Protein AF-A0AAW8KWR7-F1 (afdb_monomer)

Nearest PDB structures (foldseek):
  3rss-assembly1_A  TM=8.016E-01  e=5.805E-10  Thermotoga maritima MSB8
  3k5w-assembly1_A  TM=8.252E-01  e=1.327E-06  Helicobacter pylori
  2r3b-assembly1_B  TM=9.319E-01  e=5.121E-03  Enterococcus faecalis V583
  2dg2-assembly1_A  TM=8.255E-01  e=5.301E-04  Mus musculus
  1jzt-assembly1_A  TM=7.028E-01  e=1.091E-02  Saccharomyces cerevisiae

Solvent-accessible surface area (backbone atoms only — not comparable to full-atom values): 10086 Å² total; per-residue (Å²): 133,89,85,82,58,68,64,48,80,42,75,85,34,37,77,81,55,84,67,71,56,52,72,70,57,47,52,52,36,50,56,56,57,70,54,70,60,50,31,34,16,40,49,33,33,34,35,39,28,41,73,56,5,48,61,30,79,52,49,33,57,27,57,29,21,44,16,58,74,52,90,50,54,6,50,74,30,78,53,13,60,80,23,25,46,52,75,42,82,43,78,83,64,82,84,64,84,85,65,78,75,94,74,78,80,80,72,89,76,80,84,76,84,86,80,59,97,86,59,53,47,79,74,41,44,73,46,77,44,78,42,22,54,80,91,48,39,63,65,40,44,53,52,43,52,48,41,48,74,77,52,39,36,38,75,47,78,48,56,38,75,80,37,52,64,63,41,44,75,74,62,114

Structure (mmCIF, N/CA/C/O backbone):
data_AF-A0AAW8KWR7-F1
#
_entry.id   AF-A0AAW8KWR7-F1
#
loop_
_atom_site.group_PDB
_atom_site.id
_atom_site.type_symbol
_atom_site.l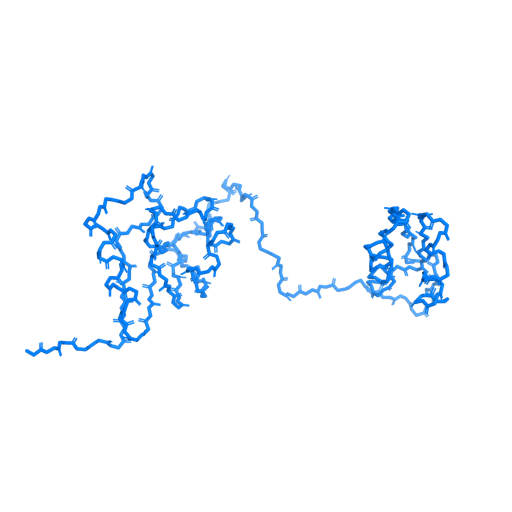abel_atom_id
_atom_site.label_alt_id
_atom_site.label_comp_id
_atom_site.label_asym_id
_atom_site.label_entity_id
_atom_site.label_seq_id
_atom_site.pdbx_PDB_ins_code
_atom_site.Cartn_x
_atom_site.Cartn_y
_atom_site.Cartn_z
_atom_site.occupancy
_atom_site.B_iso_or_equiv
_atom_site.auth_seq_id
_atom_site.auth_comp_id
_atom_site.auth_asym_id
_atom_site.auth_atom_id
_atom_site.pdbx_PDB_model_num
ATOM 1 N N . ILE A 1 1 ? -8.352 3.051 42.789 1.00 49.56 1 ILE A N 1
ATOM 2 C CA . ILE A 1 1 ? -7.315 2.152 42.224 1.00 49.56 1 ILE A CA 1
ATOM 3 C C . ILE A 1 1 ? -7.255 2.416 40.726 1.00 49.56 1 ILE A C 1
ATOM 5 O O . ILE A 1 1 ? -8.261 2.209 40.055 1.00 49.56 1 ILE A O 1
ATOM 9 N N . LYS A 1 2 ? -6.144 2.958 40.213 1.00 68.25 2 LYS A N 1
ATOM 10 C CA . LYS A 1 2 ? -5.955 3.154 38.768 1.00 68.25 2 LYS A CA 1
ATOM 11 C C . LYS A 1 2 ? -5.719 1.762 38.175 1.00 68.25 2 LYS A C 1
ATOM 13 O O . LYS A 1 2 ? -4.739 1.122 38.538 1.00 68.25 2 LYS A O 1
ATOM 18 N N . ARG A 1 3 ? -6.665 1.246 37.388 1.00 77.75 3 ARG A N 1
ATOM 19 C CA . ARG A 1 3 ? -6.506 -0.059 36.732 1.00 77.75 3 ARG A CA 1
ATOM 20 C C . ARG A 1 3 ? -5.526 0.111 35.575 1.00 77.75 3 ARG A C 1
ATOM 22 O O . ARG A 1 3 ? -5.722 0.993 34.745 1.00 77.75 3 ARG A O 1
ATOM 29 N N . THR A 1 4 ? -4.478 -0.697 35.564 1.00 85.94 4 THR A N 1
ATOM 30 C CA . THR A 1 4 ? -3.518 -0.809 34.465 1.00 85.94 4 THR A CA 1
ATOM 31 C C . THR A 1 4 ? -3.827 -2.089 33.701 1.00 85.94 4 THR A C 1
ATOM 33 O O . THR A 1 4 ? -4.113 -3.112 34.322 1.00 85.94 4 THR A O 1
ATOM 36 N N . PHE A 1 5 ? -3.803 -2.020 32.374 1.00 94.31 5 PHE A N 1
ATOM 37 C CA . PHE A 1 5 ? -4.028 -3.164 31.494 1.00 94.31 5 PHE A CA 1
ATOM 38 C C . PHE A 1 5 ? -2.859 -3.268 30.522 1.00 94.31 5 PHE A C 1
ATOM 40 O O . PHE A 1 5 ? -2.441 -2.254 29.965 1.00 94.31 5 PHE A O 1
ATOM 47 N N . ASP A 1 6 ? -2.368 -4.485 30.308 1.00 96.38 6 ASP A N 1
ATOM 48 C CA . ASP A 1 6 ? -1.252 -4.746 29.392 1.00 96.38 6 ASP A CA 1
ATOM 49 C C . ASP A 1 6 ? -1.700 -4.793 27.923 1.00 96.38 6 ASP A C 1
ATOM 51 O O . ASP A 1 6 ? -0.890 -4.596 27.018 1.00 96.38 6 ASP A O 1
ATOM 55 N N . CYS A 1 7 ? -2.991 -5.047 27.683 1.00 97.44 7 CYS A N 1
ATOM 56 C CA . CYS A 1 7 ? -3.590 -5.171 26.359 1.00 97.44 7 CYS A CA 1
ATOM 57 C C . CYS A 1 7 ? -4.959 -4.479 26.300 1.00 97.44 7 CYS A C 1
ATOM 59 O O . CYS A 1 7 ? -5.770 -4.601 27.223 1.00 97.44 7 CYS A O 1
ATOM 61 N N . HIS A 1 8 ? -5.218 -3.780 25.195 1.00 97.94 8 HIS A N 1
ATOM 62 C CA . HIS A 1 8 ? -6.434 -3.021 24.924 1.00 97.94 8 HIS A CA 1
ATOM 63 C C . HIS A 1 8 ? -7.032 -3.490 23.602 1.00 97.94 8 HIS A C 1
ATOM 65 O O . HIS A 1 8 ? -6.361 -3.474 22.570 1.00 97.94 8 HIS A O 1
ATOM 71 N N . ILE A 1 9 ? -8.300 -3.901 23.636 1.00 98.44 9 ILE A N 1
ATOM 72 C CA . ILE A 1 9 ? -8.997 -4.445 22.469 1.00 98.44 9 ILE A CA 1
ATOM 73 C C . ILE A 1 9 ? -10.038 -3.439 21.992 1.00 98.44 9 ILE A C 1
ATOM 75 O O . ILE A 1 9 ? -10.963 -3.078 22.719 1.00 98.44 9 ILE A O 1
ATOM 79 N N . ASP A 1 10 ? -9.878 -3.008 20.753 1.00 98.56 10 ASP A N 1
ATOM 80 C CA . ASP A 1 10 ? -10.829 -2.211 20.009 1.00 98.56 10 ASP A CA 1
ATOM 81 C C . ASP A 1 10 ? -11.766 -3.123 19.207 1.00 98.56 10 ASP A C 1
ATOM 83 O O . ASP A 1 10 ? -11.363 -3.806 18.268 1.00 98.56 10 ASP A O 1
ATOM 87 N N . ALA A 1 11 ? -13.035 -3.114 19.602 1.00 97.56 11 ALA A N 1
ATOM 88 C CA . ALA A 1 11 ? -14.131 -3.787 18.915 1.00 97.56 11 ALA A CA 1
ATOM 89 C C . ALA A 1 11 ? -15.374 -2.877 18.854 1.00 97.56 11 ALA A C 1
ATOM 91 O O . ALA A 1 11 ? -16.503 -3.355 18.957 1.00 97.56 11 ALA A O 1
ATOM 92 N N . LEU A 1 12 ? -15.177 -1.551 18.772 1.00 97.12 12 LEU A N 1
ATOM 93 C CA . LEU A 1 12 ? -16.285 -0.585 18.803 1.00 97.12 12 LEU A CA 1
ATOM 94 C C . LEU A 1 12 ? -17.007 -0.502 17.450 1.00 97.12 12 LEU A C 1
ATOM 96 O O . LEU A 1 12 ? -18.237 -0.509 17.407 1.00 97.12 12 LEU A O 1
ATOM 100 N N . PHE A 1 13 ? -16.251 -0.416 16.353 1.00 97.75 13 PHE A N 1
ATOM 101 C CA . PHE A 1 13 ? -16.761 -0.242 14.996 1.00 97.75 13 PHE A CA 1
ATOM 102 C C . PHE A 1 13 ? -15.917 -1.023 13.983 1.00 97.75 13 PHE A C 1
ATOM 104 O O . PHE A 1 13 ? -14.725 -0.780 13.853 1.00 97.75 13 PHE A O 1
ATOM 111 N N . GLY A 1 14 ? -16.561 -1.910 13.222 1.00 95.81 14 GLY A N 1
ATOM 112 C CA . GLY A 1 14 ? -15.961 -2.585 12.065 1.00 95.81 14 GLY A CA 1
ATOM 113 C C . GLY A 1 14 ? -16.366 -1.934 10.739 1.00 95.81 14 GLY A C 1
ATOM 114 O O . GLY A 1 14 ? -16.617 -0.728 10.664 1.00 95.81 14 GLY A O 1
ATOM 115 N N . ILE A 1 15 ? -16.538 -2.751 9.695 1.00 96.12 15 ILE A N 1
ATOM 116 C CA . ILE A 1 15 ? -16.933 -2.287 8.347 1.00 96.12 15 ILE A CA 1
ATOM 117 C C . ILE A 1 15 ? -18.241 -1.477 8.269 1.00 96.12 15 ILE A C 1
ATOM 119 O O . ILE A 1 15 ? -18.472 -0.787 7.280 1.00 96.12 15 ILE A O 1
ATOM 123 N N . GLY A 1 16 ? -19.107 -1.556 9.283 1.00 94.50 16 GLY A N 1
ATOM 124 C CA . GLY A 1 16 ? -20.400 -0.865 9.307 1.00 94.50 16 GLY A CA 1
ATOM 125 C C . GLY A 1 16 ? -20.321 0.649 9.535 1.00 94.50 16 GLY A C 1
ATOM 126 O O . GLY A 1 16 ? -21.343 1.328 9.425 1.00 94.50 16 GLY A O 1
ATOM 127 N N . LEU A 1 17 ? -19.148 1.202 9.866 1.00 95.06 17 LEU A N 1
ATOM 128 C CA . LEU A 1 17 ? -18.996 2.641 10.066 1.00 95.06 17 LEU A CA 1
ATOM 129 C C . LEU A 1 17 ? -19.121 3.397 8.733 1.00 95.06 17 LEU A C 1
ATOM 131 O O . LEU A 1 17 ? -18.235 3.351 7.883 1.00 95.06 17 LEU A O 1
ATOM 135 N N . ASN A 1 18 ? -20.220 4.132 8.574 1.00 91.62 18 ASN A N 1
ATOM 136 C CA . ASN A 1 18 ? -20.572 4.865 7.352 1.00 91.62 18 ASN A CA 1
ATOM 137 C C . ASN A 1 18 ? -20.806 6.369 7.582 1.00 91.62 18 ASN A C 1
ATOM 139 O O . ASN A 1 18 ? -21.377 7.051 6.732 1.00 91.62 18 ASN A O 1
ATOM 143 N N . ARG A 1 19 ? -20.398 6.882 8.744 1.00 93.75 19 ARG A N 1
ATOM 144 C CA . ARG A 1 19 ? -20.596 8.270 9.170 1.00 93.75 19 ARG A CA 1
ATOM 145 C C . ARG A 1 19 ? -19.466 8.718 10.083 1.00 93.75 19 ARG A C 1
ATOM 147 O O . ARG A 1 19 ? -18.771 7.886 10.663 1.00 93.75 19 ARG A O 1
ATOM 154 N N . GLU A 1 20 ? -19.336 10.024 10.260 1.00 96.44 20 GLU A N 1
ATOM 155 C CA . GLU A 1 20 ? -18.413 10.583 11.244 1.00 96.44 20 GLU A CA 1
ATOM 156 C C . GLU A 1 20 ? -18.808 10.209 12.675 1.00 96.44 20 GLU A C 1
ATOM 158 O O . GLU A 1 20 ? -19.987 10.183 13.052 1.00 96.44 20 GLU A O 1
ATOM 163 N N . LEU A 1 21 ? -17.794 9.934 13.493 1.00 96.31 21 LEU A N 1
ATOM 164 C CA . LEU A 1 21 ? -17.970 9.688 14.914 1.00 96.31 21 LEU A CA 1
ATOM 165 C C . LEU A 1 21 ? -18.320 10.985 15.645 1.00 96.31 21 LEU A C 1
ATOM 167 O O . LEU A 1 21 ? -17.643 12.003 15.502 1.00 96.31 21 LEU A O 1
ATOM 171 N N . ASN A 1 22 ? -19.352 10.939 16.489 1.00 97.12 22 ASN A N 1
ATOM 172 C CA . ASN A 1 22 ? -19.693 12.062 17.360 1.00 97.12 22 ASN A CA 1
ATOM 173 C C . ASN A 1 22 ? -18.611 12.298 18.434 1.00 97.12 22 ASN A C 1
ATOM 175 O O . ASN A 1 22 ? -17.733 11.464 18.662 1.00 97.12 22 ASN A O 1
ATOM 179 N N . ILE A 1 23 ? -18.706 13.425 19.141 1.00 98.06 23 ILE A N 1
ATOM 180 C CA . ILE A 1 23 ? -17.717 13.837 20.152 1.00 98.06 23 ILE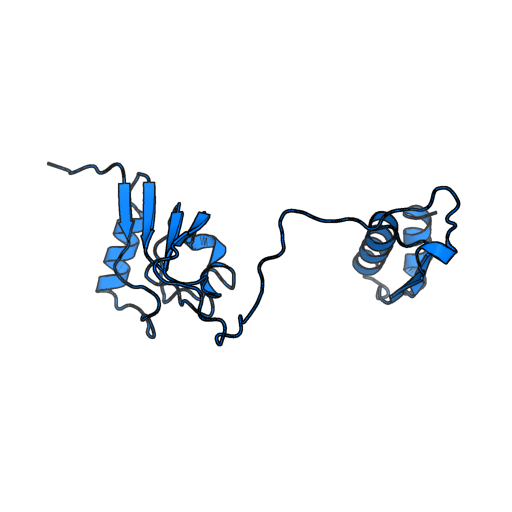 A CA 1
ATOM 181 C C . ILE A 1 23 ? -17.513 12.768 21.242 1.00 98.06 23 ILE A C 1
ATOM 183 O O . ILE A 1 23 ? -16.383 12.564 21.682 1.00 98.06 23 ILE A O 1
ATOM 187 N N . GLY A 1 24 ? -18.569 12.055 21.648 1.00 98.19 24 GLY A N 1
ATOM 188 C CA . GLY A 1 24 ? -18.476 10.999 22.659 1.00 98.19 24 GLY A CA 1
ATOM 189 C C . GLY A 1 24 ? -17.566 9.852 22.219 1.00 98.19 24 GLY A C 1
ATOM 190 O O . GLY A 1 24 ? -16.637 9.484 22.936 1.00 98.19 24 GLY A O 1
ATOM 191 N N . TRP A 1 25 ? -17.762 9.342 21.001 1.00 97.88 25 TRP A N 1
ATOM 192 C CA . TRP A 1 25 ? -16.901 8.298 20.439 1.00 97.88 25 TRP A CA 1
ATOM 193 C C . TRP A 1 25 ? -15.478 8.784 20.190 1.00 97.88 25 TRP A C 1
ATOM 195 O O . TRP A 1 25 ? -14.524 8.071 20.497 1.00 97.88 25 TRP A O 1
ATOM 205 N N . GLN A 1 26 ? -15.320 10.024 19.723 1.00 98.38 26 GLN A N 1
ATOM 206 C CA . GLN A 1 26 ? -13.995 10.613 19.555 1.00 98.38 26 GLN A CA 1
ATOM 207 C C . GLN A 1 26 ? -13.218 10.658 20.880 1.00 98.38 26 GLN A C 1
ATOM 209 O O . GLN A 1 26 ? -12.024 10.368 20.901 1.00 98.38 26 GLN A O 1
ATOM 214 N N . GLN A 1 27 ? -13.878 10.991 21.995 1.00 98.50 27 GLN A N 1
ATOM 215 C CA . GLN A 1 27 ? -13.254 10.990 23.321 1.00 98.50 27 GLN A CA 1
ATOM 216 C C . GLN A 1 27 ? -12.854 9.584 23.779 1.00 98.50 27 GLN A C 1
ATOM 218 O O . GLN A 1 27 ? -11.778 9.426 24.353 1.00 98.50 27 GLN A O 1
ATOM 223 N N . VAL A 1 28 ? -13.686 8.569 23.517 1.00 98.12 28 VAL A N 1
ATOM 224 C CA . VAL A 1 28 ? -13.352 7.164 23.816 1.00 98.12 28 VAL A CA 1
ATOM 225 C C . VAL A 1 28 ? -12.099 6.742 23.053 1.00 98.12 28 VAL A C 1
ATOM 227 O O . VAL A 1 28 ? -11.157 6.242 23.663 1.00 98.12 28 VAL A O 1
ATOM 230 N N . ILE A 1 29 ? -12.044 7.016 21.748 1.00 98.44 29 ILE A N 1
ATOM 231 C CA . ILE A 1 29 ? -10.892 6.679 20.902 1.00 98.44 29 ILE A CA 1
ATOM 232 C C . ILE A 1 29 ? -9.626 7.408 21.356 1.00 98.44 29 ILE A C 1
ATOM 234 O O . ILE A 1 29 ? -8.565 6.796 21.445 1.00 98.44 29 ILE A O 1
ATOM 238 N N . ARG A 1 30 ? -9.713 8.704 21.685 1.00 98.19 30 ARG A N 1
ATOM 239 C CA . ARG A 1 30 ? -8.555 9.461 22.194 1.00 98.19 30 ARG A CA 1
ATOM 240 C C . ARG A 1 30 ? -8.014 8.845 23.482 1.00 98.19 30 ARG A C 1
ATOM 242 O O . ARG A 1 30 ? -6.823 8.564 23.557 1.00 98.19 30 ARG A O 1
ATOM 249 N N . LYS A 1 31 ? -8.895 8.531 24.436 1.00 97.06 31 LYS A N 1
ATOM 250 C CA . LYS A 1 31 ? -8.512 7.853 25.683 1.00 97.06 31 LYS A CA 1
ATOM 251 C C . LYS A 1 31 ? -7.915 6.470 25.436 1.00 97.06 31 LYS A C 1
ATOM 253 O O . LYS A 1 31 ? -6.969 6.107 26.125 1.00 97.06 31 LYS A O 1
ATOM 258 N N . PHE A 1 32 ? -8.439 5.707 24.475 1.00 97.56 32 PHE A N 1
ATOM 259 C CA . PHE A 1 32 ? -7.869 4.417 24.074 1.00 97.56 32 PHE A CA 1
ATOM 260 C C . PHE A 1 32 ? -6.443 4.591 23.535 1.00 97.56 32 PHE A C 1
ATOM 262 O O . PHE A 1 32 ? -5.517 3.908 23.968 1.00 97.56 32 PHE A O 1
ATOM 269 N N . ASN A 1 33 ? -6.242 5.556 22.637 1.00 97.56 33 ASN A N 1
ATOM 270 C CA . ASN A 1 33 ? -4.939 5.830 22.037 1.00 97.56 33 ASN A CA 1
ATOM 271 C C . ASN A 1 33 ? -3.901 6.316 23.065 1.00 97.56 33 ASN A C 1
ATOM 273 O O . ASN A 1 33 ? -2.719 6.032 22.886 1.00 97.56 33 ASN A O 1
ATOM 277 N N . GLU A 1 34 ? -4.325 6.979 24.145 1.00 96.62 34 GLU A N 1
ATOM 278 C CA . GLU A 1 34 ? -3.472 7.382 25.277 1.00 96.62 34 GLU A CA 1
ATOM 279 C C . GLU A 1 34 ? -3.028 6.211 26.166 1.00 96.62 34 GLU A C 1
ATOM 281 O O . GLU A 1 34 ? -2.087 6.362 26.946 1.00 96.62 34 GLU A O 1
ATOM 286 N N . GLN A 1 35 ? -3.686 5.048 26.083 1.00 95.50 35 GLN A N 1
ATOM 287 C CA . GLN A 1 35 ? -3.299 3.907 26.906 1.00 95.50 35 GLN A CA 1
ATOM 288 C C . GLN A 1 35 ? -1.923 3.370 26.505 1.00 95.50 35 GLN A C 1
ATOM 290 O O . GLN A 1 35 ? -1.551 3.356 25.328 1.00 95.50 35 GLN A O 1
ATOM 295 N N . VAL A 1 36 ? -1.179 2.899 27.501 1.00 94.44 36 VAL A N 1
ATOM 296 C CA . VAL A 1 36 ? 0.079 2.169 27.317 1.00 94.44 36 VAL A CA 1
ATOM 297 C C . VAL A 1 36 ? -0.230 0.673 27.317 1.00 94.44 36 VAL A C 1
ATOM 299 O O . VAL A 1 36 ? -1.122 0.233 28.044 1.00 94.44 36 VAL A O 1
ATOM 302 N N . GLY A 1 37 ? 0.500 -0.090 26.508 1.00 95.44 37 GLY A N 1
ATOM 303 C CA . GLY A 1 37 ? 0.298 -1.526 26.325 1.00 95.44 37 GLY A CA 1
ATOM 304 C C . GLY A 1 37 ? -0.039 -1.874 24.879 1.00 95.44 37 GLY A C 1
ATOM 305 O O . GLY A 1 37 ? -0.130 -0.990 24.026 1.00 95.44 37 GLY A O 1
ATOM 306 N N . LEU A 1 38 ? -0.218 -3.168 24.629 1.00 98.25 38 LEU A N 1
ATOM 307 C CA . LEU A 1 38 ? -0.551 -3.706 23.315 1.00 98.25 38 LEU A CA 1
ATOM 308 C C . LEU A 1 38 ? -1.954 -3.258 22.896 1.00 98.25 38 LEU A C 1
ATOM 310 O O . LEU A 1 38 ? -2.905 -3.405 23.663 1.00 98.25 38 LEU A O 1
ATOM 314 N N . LYS A 1 39 ? -2.106 -2.746 21.678 1.00 98.56 39 LYS A N 1
ATOM 315 C CA . LYS A 1 39 ? -3.401 -2.364 21.106 1.00 98.56 39 LYS A CA 1
ATOM 316 C C . LYS A 1 39 ? -3.757 -3.309 19.974 1.00 98.56 39 LYS A C 1
ATOM 318 O O . LYS A 1 39 ? -2.945 -3.558 19.083 1.00 98.56 39 LYS A O 1
ATOM 323 N N . ILE A 1 40 ? -4.974 -3.841 20.031 1.00 98.75 40 ILE A N 1
ATOM 324 C CA . ILE A 1 40 ? -5.496 -4.77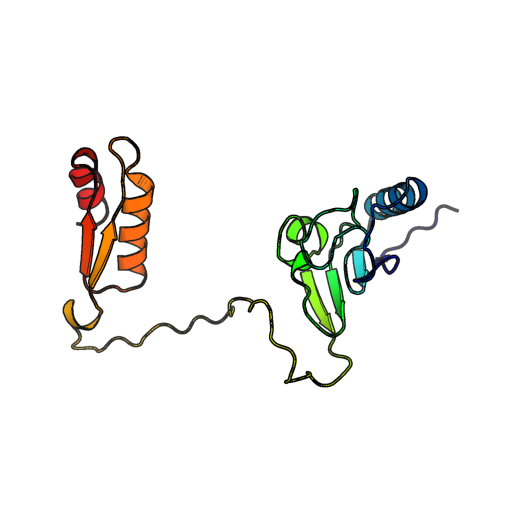8 19.040 1.00 98.75 40 ILE A CA 1
ATOM 325 C C . ILE A 1 40 ? -6.850 -4.282 18.552 1.00 98.75 40 ILE A C 1
ATOM 327 O O . ILE A 1 40 ? -7.731 -4.042 19.368 1.00 98.75 40 ILE A O 1
ATOM 331 N N . SER A 1 41 ? -7.042 -4.179 17.238 1.00 98.75 41 SER A N 1
ATOM 332 C CA . SER A 1 41 ? -8.357 -3.918 16.642 1.00 98.75 41 SER A CA 1
ATOM 333 C C . SER A 1 41 ? -8.935 -5.186 16.027 1.00 98.75 41 SER A C 1
ATOM 335 O O . SER A 1 41 ? -8.230 -5.971 15.388 1.00 98.75 41 SER A O 1
ATOM 337 N N . VAL A 1 42 ? -10.237 -5.375 16.206 1.00 98.31 42 VAL A N 1
ATOM 338 C CA . VAL A 1 42 ? -11.017 -6.440 15.577 1.00 98.31 42 VAL A CA 1
ATOM 339 C C . VAL A 1 42 ? -11.692 -5.876 14.333 1.00 98.31 42 VAL A C 1
ATOM 341 O O . VAL A 1 42 ? -12.344 -4.841 14.385 1.00 98.31 42 VAL A O 1
ATOM 344 N N . ASP A 1 43 ? -11.569 -6.589 13.219 1.00 97.56 43 ASP A N 1
ATOM 345 C CA . ASP A 1 43 ? -12.083 -6.230 11.898 1.00 97.56 43 ASP A CA 1
ATOM 346 C C . ASP A 1 43 ? -11.386 -5.029 11.231 1.00 97.56 43 ASP A C 1
ATOM 348 O O . ASP A 1 43 ? -10.676 -5.205 10.234 1.00 97.56 43 ASP A O 1
ATOM 352 N N . ILE A 1 44 ? -11.583 -3.832 11.786 1.00 98.19 44 ILE A N 1
ATOM 353 C CA . ILE A 1 44 ? -11.077 -2.532 11.324 1.00 98.19 44 ILE A CA 1
ATOM 354 C C . ILE A 1 44 ? -10.790 -1.674 12.566 1.00 98.19 44 ILE A C 1
ATOM 356 O O . ILE A 1 44 ? -11.597 -1.705 13.492 1.00 98.19 44 ILE A O 1
ATOM 360 N N . PRO A 1 45 ? -9.703 -0.879 12.615 1.00 98.56 45 PRO A N 1
ATOM 361 C CA . PRO A 1 45 ? -9.542 0.113 13.670 1.00 98.56 45 PRO A CA 1
ATOM 362 C C . PRO A 1 45 ? -10.719 1.089 13.700 1.00 98.56 45 PRO A C 1
ATOM 364 O O . PRO A 1 45 ? -11.011 1.764 12.711 1.00 98.56 45 PRO A O 1
ATOM 367 N N . SER A 1 46 ? -11.399 1.175 14.837 1.00 98.56 46 SER A N 1
ATOM 368 C CA . SER A 1 46 ? -12.595 1.995 14.991 1.00 98.56 46 SER A CA 1
ATOM 369 C C . SER A 1 46 ? -12.321 3.444 14.621 1.00 98.56 46 SER A C 1
ATOM 371 O O . SER A 1 46 ? -11.422 4.068 15.181 1.00 98.56 46 SER A O 1
ATOM 373 N N . GLY A 1 47 ? -13.127 3.990 13.709 1.00 98.00 47 GLY A N 1
ATOM 374 C CA . GLY A 1 47 ? -12.941 5.338 13.166 1.00 98.00 47 GLY A CA 1
ATOM 375 C C . GLY A 1 47 ? -12.197 5.391 11.830 1.00 98.00 47 GLY A C 1
ATOM 376 O O . GLY A 1 47 ? -12.099 6.466 11.238 1.00 98.00 47 GLY A O 1
ATOM 377 N N . LEU A 1 48 ? -11.725 4.253 11.314 1.00 98.31 48 LEU A N 1
ATOM 378 C CA . LEU A 1 48 ? -11.206 4.116 9.957 1.00 98.31 48 LEU A CA 1
ATOM 379 C C . LEU A 1 48 ? -12.303 3.622 9.003 1.00 98.31 48 LEU A C 1
ATOM 381 O O . LEU A 1 48 ? -12.997 2.642 9.270 1.00 98.31 48 LEU A O 1
ATOM 385 N N . GLN A 1 49 ? -12.450 4.277 7.855 1.00 97.88 49 GLN A N 1
ATOM 386 C CA . GLN A 1 49 ? -13.382 3.865 6.809 1.00 97.88 49 GLN A CA 1
ATOM 387 C C . GLN A 1 49 ? -12.809 2.651 6.054 1.00 97.88 49 GLN A C 1
ATOM 389 O O . GLN A 1 49 ? -11.724 2.718 5.471 1.00 97.88 49 GLN A O 1
ATOM 394 N N . ALA A 1 50 ? -13.548 1.540 6.046 1.00 97.38 50 ALA A N 1
ATOM 395 C CA . ALA A 1 50 ? -13.059 0.232 5.598 1.00 97.38 50 ALA A CA 1
ATOM 396 C C . ALA A 1 50 ? -12.709 0.116 4.099 1.00 97.38 50 ALA A C 1
ATOM 398 O O . ALA A 1 50 ? -11.888 -0.710 3.721 1.00 97.38 50 ALA A O 1
ATOM 399 N N . ASN A 1 51 ? -13.299 0.921 3.227 1.00 96.00 51 ASN A N 1
ATOM 400 C CA . ASN A 1 51 ? -13.079 0.903 1.778 1.00 96.00 51 ASN A CA 1
ATOM 401 C C . ASN A 1 51 ? -12.020 1.912 1.308 1.00 96.00 51 ASN A C 1
ATOM 403 O O . ASN A 1 51 ? -11.348 1.657 0.315 1.00 96.00 51 ASN A O 1
ATOM 407 N N . THR A 1 52 ? -11.875 3.055 1.982 1.00 96.44 52 THR A N 1
ATOM 408 C CA . THR A 1 52 ? -11.015 4.163 1.526 1.00 96.44 52 THR A CA 1
ATOM 409 C C . THR A 1 52 ? -9.769 4.343 2.385 1.00 96.44 52 THR A C 1
ATOM 411 O O . THR A 1 52 ? -8.745 4.819 1.891 1.00 96.44 52 THR A O 1
ATOM 414 N N . GLY A 1 53 ? -9.831 3.952 3.660 1.00 97.31 53 GLY A N 1
ATOM 415 C CA . GLY A 1 53 ? -8.780 4.222 4.638 1.00 97.31 53 GLY A CA 1
ATOM 416 C C . GLY A 1 53 ? -8.772 5.676 5.108 1.00 97.31 53 GLY A C 1
ATOM 417 O O . GLY A 1 53 ? -7.756 6.157 5.605 1.00 97.31 53 GLY A O 1
ATOM 418 N N . GLN A 1 54 ? -9.879 6.399 4.917 1.00 97.81 54 GLN A N 1
ATOM 419 C CA . GLN A 1 54 ? -10.084 7.728 5.484 1.00 97.81 54 GLN A CA 1
ATOM 420 C C . GLN A 1 54 ? -10.438 7.621 6.969 1.00 97.81 54 GLN A C 1
ATOM 422 O O . GLN A 1 54 ? -11.218 6.760 7.369 1.00 97.81 54 GLN A O 1
ATOM 427 N N . VAL A 1 55 ? -9.902 8.524 7.780 1.00 97.81 55 VAL A N 1
ATOM 428 C CA . VAL A 1 55 ? -10.220 8.630 9.207 1.00 97.81 55 VAL A CA 1
ATOM 429 C C . VAL A 1 55 ? -11.461 9.515 9.428 1.00 97.81 55 VAL A C 1
ATOM 431 O O . VAL A 1 55 ? -11.581 10.560 8.792 1.00 97.81 55 VAL A O 1
ATOM 434 N N . LEU A 1 56 ? -12.378 9.123 10.328 1.00 95.69 56 LEU A N 1
ATOM 435 C CA . LEU A 1 56 ? -13.723 9.715 10.459 1.00 95.69 56 LEU A CA 1
ATOM 436 C C . LEU A 1 56 ? -14.132 10.126 11.897 1.00 95.69 56 LEU A C 1
ATOM 438 O O . LEU A 1 56 ? -14.933 9.437 12.535 1.00 95.69 56 LEU A O 1
ATOM 442 N N . PRO A 1 57 ? -13.721 11.294 12.426 1.00 96.56 57 PRO A N 1
ATOM 443 C CA . PRO A 1 57 ? -12.569 12.125 12.068 1.00 96.56 57 PRO A CA 1
ATOM 444 C C . PRO A 1 57 ? -11.316 11.773 12.896 1.00 96.56 57 PRO A C 1
ATOM 446 O O . PRO A 1 57 ? -10.266 12.395 12.748 1.00 96.56 57 PRO A O 1
ATOM 449 N N . CYS A 1 58 ? -11.411 10.784 13.788 1.00 97.88 58 CYS A N 1
ATOM 450 C CA . CYS A 1 58 ? -10.278 10.150 14.457 1.00 97.88 58 CYS A CA 1
ATOM 451 C C . CYS A 1 58 ? -10.428 8.628 14.386 1.00 97.88 58 CYS A C 1
ATOM 453 O O . CYS A 1 58 ? -11.531 8.130 14.175 1.00 97.88 58 CYS A O 1
ATOM 455 N N . SER A 1 59 ? -9.323 7.903 14.555 1.00 98.44 59 SER A N 1
ATOM 456 C CA . SER A 1 59 ? -9.302 6.442 14.530 1.00 98.44 59 SER A CA 1
ATOM 457 C C . SER A 1 59 ? -8.466 5.895 15.678 1.00 98.44 59 SER A C 1
ATOM 459 O O . SER A 1 59 ? -7.519 6.542 16.145 1.00 98.44 59 SER A O 1
ATOM 461 N N . VAL A 1 60 ? -8.808 4.690 16.125 1.00 98.50 60 VAL A N 1
ATOM 462 C CA . VAL A 1 60 ? -7.925 3.876 16.957 1.00 98.50 60 VAL A CA 1
ATOM 463 C C . VAL A 1 60 ? -6.642 3.607 16.183 1.00 98.50 60 VAL A C 1
ATOM 465 O O . VAL A 1 60 ? -6.688 3.287 14.995 1.00 98.50 60 VAL A O 1
ATOM 468 N N . ARG A 1 61 ? -5.502 3.772 16.856 1.00 98.44 61 ARG A N 1
ATOM 469 C CA . ARG A 1 61 ? -4.184 3.366 16.370 1.00 98.44 61 ARG A CA 1
ATOM 470 C C . ARG A 1 61 ? -3.787 2.083 17.082 1.00 98.44 61 ARG A C 1
ATOM 472 O O . ARG A 1 61 ? -3.709 2.072 18.310 1.00 98.44 61 ARG A O 1
ATOM 479 N N . THR A 1 62 ? -3.552 1.032 16.312 1.00 98.50 62 THR A N 1
ATOM 480 C CA . THR A 1 62 ? -3.365 -0.317 16.836 1.00 98.50 62 THR A CA 1
ATOM 481 C C . THR A 1 62 ? -2.026 -0.915 16.418 1.00 98.50 62 THR A C 1
ATOM 483 O O . THR A 1 62 ? -1.472 -0.535 15.386 1.00 98.50 62 THR A O 1
ATOM 486 N N . ASP A 1 63 ? -1.510 -1.859 17.205 1.00 98.69 63 ASP A N 1
ATOM 487 C CA . ASP A 1 63 ? -0.307 -2.625 16.862 1.00 98.69 63 ASP A CA 1
ATOM 488 C C . ASP A 1 63 ? -0.663 -3.799 15.940 1.00 98.69 63 ASP A C 1
ATOM 490 O O . ASP A 1 63 ? 0.084 -4.132 15.016 1.00 98.69 63 ASP A O 1
ATOM 494 N N . HIS A 1 64 ? -1.846 -4.389 16.146 1.00 98.75 64 HIS A N 1
ATOM 495 C CA . HIS A 1 64 ? -2.375 -5.479 15.334 1.00 98.75 64 HIS A CA 1
ATOM 496 C C . HIS A 1 64 ? -3.847 -5.276 14.975 1.00 98.75 64 HIS A C 1
ATOM 498 O O . HIS A 1 64 ? -4.676 -5.000 15.839 1.00 98.75 64 HIS A O 1
ATOM 504 N N . THR A 1 65 ? -4.198 -5.516 13.714 1.00 98.81 65 THR A N 1
ATOM 505 C CA . THR A 1 65 ? -5.597 -5.621 13.280 1.00 98.81 65 THR A CA 1
ATOM 506 C C . THR A 1 65 ? -5.903 -7.050 12.871 1.00 98.81 65 THR A C 1
ATOM 508 O O . THR A 1 65 ? -5.288 -7.570 11.945 1.00 98.81 65 THR A O 1
ATOM 511 N N . PHE A 1 66 ? -6.895 -7.670 13.498 1.00 98.44 66 PHE A N 1
ATOM 512 C CA . PHE A 1 66 ? -7.405 -8.979 13.102 1.00 98.44 66 PHE A CA 1
ATOM 513 C C . PHE A 1 66 ? -8.665 -8.804 12.262 1.00 98.44 66 PHE A C 1
ATOM 515 O O . PHE A 1 66 ? -9.772 -8.702 12.791 1.00 98.44 66 PHE A O 1
ATOM 522 N N . THR A 1 67 ? -8.496 -8.734 10.944 1.00 97.81 67 THR A N 1
ATOM 523 C CA . THR A 1 67 ? -9.602 -8.499 10.016 1.00 97.81 67 THR A CA 1
ATOM 524 C C . THR A 1 67 ? -10.336 -9.790 9.670 1.00 97.81 67 THR A C 1
ATOM 526 O O . THR A 1 67 ? -9.705 -10.819 9.439 1.00 97.81 67 THR A O 1
ATOM 529 N N . VAL A 1 68 ? -11.670 -9.766 9.653 1.00 94.75 68 VAL A N 1
ATOM 530 C CA . VAL A 1 68 ? -12.486 -10.995 9.618 1.00 94.75 68 VAL A CA 1
ATOM 531 C C . VAL A 1 68 ? -13.095 -11.226 8.232 1.00 94.75 68 VAL A C 1
ATOM 533 O O . VAL A 1 68 ? -13.567 -10.283 7.607 1.00 94.75 68 VAL A O 1
ATOM 536 N N . LEU A 1 69 ? -13.133 -12.469 7.742 1.00 92.56 69 LEU A N 1
ATOM 537 C CA . LEU A 1 69 ? -13.696 -12.897 6.438 1.00 92.56 69 LEU A CA 1
ATOM 538 C C . LEU A 1 69 ? -12.935 -12.433 5.190 1.00 92.56 69 LEU A C 1
ATOM 540 O O . LEU A 1 69 ? -12.903 -13.146 4.194 1.00 92.56 69 LEU A O 1
ATOM 544 N N . GLY A 1 70 ? -12.323 -11.256 5.216 1.00 92.25 70 GLY A N 1
ATOM 545 C CA . GLY A 1 70 ? -11.621 -10.712 4.064 1.00 92.25 70 GLY A CA 1
ATOM 546 C C . GLY A 1 70 ? -10.790 -9.493 4.413 1.00 92.25 70 GLY A C 1
ATOM 547 O O . GLY A 1 70 ? -11.022 -8.822 5.421 1.00 92.25 70 GLY A O 1
ATOM 548 N N . LEU A 1 71 ? -9.821 -9.203 3.551 1.00 95.31 71 LEU A N 1
ATOM 549 C CA . LEU A 1 71 ? -9.030 -7.983 3.616 1.00 95.31 71 LEU A CA 1
ATOM 550 C C . LEU A 1 71 ? -9.865 -6.805 3.116 1.00 95.31 71 LEU A C 1
ATOM 552 O O . LEU A 1 71 ? -10.508 -6.887 2.071 1.00 95.31 71 LEU A O 1
ATOM 556 N N . LYS A 1 72 ? -9.825 -5.694 3.850 1.00 96.38 72 LYS A N 1
ATOM 557 C CA . LYS A 1 72 ? -10.516 -4.459 3.480 1.00 96.38 72 LYS A CA 1
ATOM 558 C C . LYS A 1 72 ? -9.524 -3.454 2.923 1.00 96.38 72 LYS A C 1
ATOM 560 O O . LYS A 1 72 ? -8.455 -3.259 3.497 1.00 96.38 72 LYS A O 1
ATOM 565 N N . ALA A 1 73 ? -9.882 -2.812 1.812 1.00 97.12 73 ALA A N 1
ATOM 566 C CA . ALA A 1 73 ? -8.998 -1.897 1.092 1.00 97.12 73 ALA A CA 1
ATOM 567 C C . ALA A 1 73 ? -8.477 -0.764 1.988 1.00 97.12 73 ALA A C 1
ATOM 569 O O . ALA A 1 73 ? -7.285 -0.464 1.977 1.00 97.12 73 ALA A O 1
ATOM 570 N N . GLY A 1 74 ? -9.340 -0.230 2.849 1.00 97.38 74 GLY A N 1
ATOM 571 C CA . GLY A 1 74 ? -9.028 0.851 3.772 1.00 97.38 74 GLY A CA 1
ATOM 572 C C . GLY A 1 74 ? -7.977 0.521 4.826 1.00 97.38 74 GLY A C 1
ATOM 573 O O . GLY A 1 74 ? -7.422 1.449 5.394 1.00 97.38 74 GLY A O 1
ATOM 574 N N . LEU A 1 75 ? -7.630 -0.751 5.049 1.00 98.19 75 LEU A N 1
ATOM 575 C CA . LEU A 1 75 ? -6.476 -1.125 5.880 1.00 98.19 75 LEU A CA 1
ATOM 576 C C . LEU A 1 75 ? -5.134 -0.860 5.174 1.00 98.19 75 LEU A C 1
ATOM 578 O O . LEU A 1 75 ? -4.101 -0.735 5.827 1.00 98.19 75 LEU A O 1
ATOM 582 N N . PHE A 1 76 ? -5.138 -0.767 3.841 1.00 97.25 76 PHE A N 1
ATOM 583 C CA . PHE A 1 76 ? -3.938 -0.688 3.002 1.00 97.25 76 PHE A CA 1
ATOM 584 C C . PHE A 1 76 ? -3.831 0.614 2.199 1.00 97.25 76 PHE A C 1
ATOM 586 O O . PHE A 1 76 ? -2.754 0.917 1.679 1.00 97.25 76 PHE A O 1
ATOM 593 N N . THR A 1 77 ? -4.917 1.377 2.088 1.00 96.25 77 THR A N 1
ATOM 594 C CA . THR A 1 77 ? -4.997 2.634 1.331 1.00 96.25 77 THR A CA 1
ATOM 595 C C . THR A 1 77 ? -5.167 3.843 2.247 1.00 96.25 77 THR A C 1
ATOM 597 O O . THR A 1 77 ? -5.411 3.705 3.445 1.00 96.25 77 THR A O 1
ATOM 600 N N . GLY A 1 78 ? -5.043 5.048 1.681 1.00 96.00 78 GLY A N 1
ATOM 601 C CA . GLY A 1 78 ? -5.263 6.295 2.412 1.00 96.00 78 GLY A CA 1
ATOM 602 C C . GLY A 1 78 ? -4.386 6.387 3.660 1.00 96.00 78 GLY A C 1
ATOM 603 O O . GLY A 1 78 ? -3.171 6.212 3.591 1.00 96.00 78 GLY A O 1
ATOM 604 N N . GLN A 1 79 ? -5.020 6.636 4.804 1.00 97.81 79 GLN A N 1
ATOM 605 C CA . GLN A 1 79 ? -4.358 6.695 6.105 1.00 97.81 79 GLN A CA 1
ATOM 606 C C . GLN A 1 79 ? -4.311 5.327 6.803 1.00 97.81 79 GLN A C 1
ATOM 608 O O . GLN A 1 79 ? -3.701 5.220 7.858 1.00 97.81 79 GLN A O 1
ATOM 613 N N . GLY A 1 80 ? -4.904 4.269 6.242 1.00 97.69 80 GLY A N 1
ATOM 614 C CA . GLY A 1 80 ? -5.062 2.975 6.911 1.00 97.69 80 GLY A CA 1
ATOM 615 C C . GLY A 1 80 ? -3.777 2.381 7.471 1.00 97.69 80 GLY A C 1
ATOM 616 O O . GLY A 1 80 ? -3.759 1.941 8.617 1.00 97.69 80 GLY A O 1
ATOM 617 N N . LYS A 1 81 ? -2.677 2.461 6.711 1.00 96.38 81 LYS A N 1
ATOM 618 C CA . LYS A 1 81 ? -1.361 1.946 7.133 1.00 96.38 81 LYS A CA 1
ATOM 619 C C . LYS A 1 81 ? -0.833 2.584 8.422 1.00 96.38 81 LYS A C 1
ATOM 621 O O . LYS A 1 81 ? -0.083 1.939 9.141 1.00 96.38 81 LYS A O 1
ATOM 626 N N . GLU A 1 82 ? -1.224 3.824 8.710 1.00 97.81 82 GLU A N 1
ATOM 627 C CA . GLU A 1 82 ? -0.831 4.538 9.931 1.00 97.81 82 GLU A CA 1
ATOM 628 C C . GLU A 1 82 ? -1.557 4.000 11.177 1.00 97.81 82 GLU A C 1
ATOM 630 O O . GLU A 1 82 ? -1.024 4.079 12.286 1.00 97.81 82 GLU A O 1
ATOM 635 N N . TYR A 1 83 ? -2.762 3.443 11.002 1.00 98.38 83 TYR A N 1
ATOM 636 C CA . TYR A 1 83 ? -3.650 3.042 12.098 1.00 98.38 83 TYR A CA 1
ATOM 637 C C . TYR A 1 83 ? -3.783 1.532 12.278 1.00 98.38 83 TYR A C 1
ATOM 639 O O . TYR A 1 83 ? -4.039 1.097 13.396 1.00 98.38 83 TYR A O 1
ATOM 647 N N . ALA A 1 84 ? -3.622 0.746 11.212 1.00 98.25 84 ALA A N 1
ATOM 648 C CA . ALA A 1 84 ? -3.931 -0.683 11.198 1.00 98.25 84 ALA A CA 1
ATOM 649 C C . ALA A 1 84 ? -2.848 -1.584 11.813 1.00 98.25 84 ALA A C 1
ATOM 651 O O . ALA A 1 84 ? -3.123 -2.757 12.084 1.00 98.25 84 ALA A O 1
ATOM 652 N N . GLY A 1 85 ? -1.633 -1.070 12.022 1.00 97.88 85 GLY A N 1
ATOM 653 C CA . GLY A 1 85 ? -0.507 -1.877 12.489 1.00 97.88 85 GLY A CA 1
ATOM 654 C C . GLY A 1 85 ? -0.247 -3.074 11.568 1.00 97.88 85 GLY A C 1
ATOM 655 O O . GLY A 1 85 ? -0.365 -2.980 10.343 1.00 97.88 85 GLY A O 1
ATOM 656 N N . GLN A 1 86 ? 0.090 -4.223 12.151 1.00 98.25 86 GLN A N 1
ATOM 657 C CA . GLN A 1 86 ? 0.186 -5.477 11.407 1.00 98.25 86 GLN A CA 1
ATOM 658 C C . GLN A 1 86 ? -1.201 -6.111 11.233 1.00 98.25 86 GLN A C 1
ATOM 660 O O . GLN A 1 86 ? -1.884 -6.431 12.206 1.00 98.25 86 GLN A O 1
ATOM 665 N N . VAL A 1 87 ? -1.597 -6.329 9.979 1.00 98.19 87 VAL A N 1
ATOM 666 C CA . VAL A 1 87 ? -2.903 -6.893 9.618 1.00 98.19 87 VAL A CA 1
ATOM 667 C C . VAL A 1 87 ? -2.832 -8.417 9.513 1.00 98.19 87 VAL A C 1
ATOM 669 O O . VAL A 1 87 ? -2.009 -8.960 8.778 1.00 98.19 87 VAL A O 1
ATOM 672 N N . HIS A 1 88 ? -3.752 -9.092 10.196 1.00 97.69 88 HIS A N 1
ATOM 673 C CA . HIS A 1 88 ? -3.939 -10.541 10.200 1.00 97.69 88 HIS A CA 1
ATOM 674 C C . HIS A 1 88 ? -5.329 -10.871 9.661 1.00 97.69 88 HIS A C 1
ATOM 676 O O . HIS A 1 88 ? -6.319 -10.308 10.125 1.00 97.69 88 HIS A O 1
ATOM 682 N N . LEU A 1 89 ? -5.419 -11.783 8.693 1.00 95.62 89 LEU A N 1
ATOM 683 C CA . LEU A 1 89 ? -6.701 -12.253 8.170 1.00 95.62 89 LEU A CA 1
ATOM 684 C C . LEU A 1 89 ? -7.207 -13.437 9.001 1.00 95.62 89 LEU A C 1
ATOM 686 O O . LEU A 1 89 ? -6.552 -14.476 9.061 1.00 95.62 89 LEU A O 1
ATOM 690 N N . ILE A 1 90 ? -8.392 -13.295 9.591 1.00 95.81 90 ILE A N 1
ATOM 691 C CA . ILE A 1 90 ? -9.126 -14.389 10.228 1.00 95.81 90 ILE A CA 1
ATOM 692 C C . ILE A 1 90 ? -10.156 -14.940 9.240 1.00 95.81 90 ILE A C 1
ATOM 694 O O . ILE A 1 90 ? -11.175 -14.305 8.948 1.00 95.81 90 ILE A O 1
ATOM 698 N N . ASN A 1 91 ? -9.909 -16.162 8.774 1.00 91.75 91 ASN A N 1
ATOM 699 C CA . ASN A 1 91 ? -10.843 -16.922 7.948 1.00 91.75 91 ASN A CA 1
ATOM 700 C C . ASN A 1 91 ? -11.821 -17.679 8.856 1.00 91.75 91 ASN A C 1
ATOM 702 O O . ASN A 1 91 ? -11.416 -18.618 9.537 1.00 91.75 91 ASN A O 1
ATOM 706 N N . LEU A 1 92 ? -13.094 -17.272 8.881 1.00 90.62 92 LEU A N 1
ATOM 707 C CA . LEU A 1 92 ? -14.137 -17.960 9.662 1.00 90.62 92 LEU A CA 1
ATOM 708 C C . LEU A 1 92 ? -15.028 -18.873 8.814 1.00 90.62 92 LEU A C 1
ATOM 710 O O . LEU A 1 92 ? -15.623 -19.806 9.345 1.00 90.62 92 LEU A O 1
ATOM 714 N N . ILE A 1 93 ? -15.125 -18.603 7.512 1.00 90.62 93 ILE A N 1
ATOM 715 C CA . ILE A 1 93 ? -15.930 -19.368 6.555 1.00 90.62 93 ILE A CA 1
ATOM 716 C C . ILE A 1 93 ? -15.103 -19.644 5.292 1.00 90.62 93 ILE A C 1
ATOM 718 O O . ILE A 1 93 ? -14.108 -18.946 5.060 1.00 90.62 93 ILE A O 1
ATOM 722 N N . PRO A 1 94 ? -15.488 -20.646 4.478 1.00 89.38 94 PRO A N 1
ATOM 723 C CA . PRO A 1 94 ? -14.870 -20.876 3.178 1.00 89.38 94 PRO A CA 1
ATOM 724 C C . PRO A 1 94 ? -14.916 -19.629 2.293 1.00 89.38 94 PRO A C 1
ATOM 726 O O . PRO A 1 94 ? -15.859 -18.842 2.361 1.00 89.38 94 PRO A O 1
ATOM 729 N N . ILE A 1 95 ? -13.894 -19.466 1.454 1.00 85.44 95 ILE A N 1
ATOM 730 C CA . ILE A 1 95 ? -13.830 -18.360 0.498 1.00 85.44 95 ILE A CA 1
ATOM 731 C C . ILE A 1 95 ? -14.997 -18.487 -0.480 1.00 85.44 95 ILE A C 1
ATOM 733 O O . ILE A 1 95 ? -15.191 -19.535 -1.094 1.00 85.44 95 ILE A O 1
ATOM 737 N N . ASP A 1 96 ? -15.738 -17.397 -0.643 1.00 88.12 96 ASP A N 1
ATOM 738 C CA . ASP A 1 96 ? -16.718 -17.271 -1.710 1.00 88.12 96 ASP A CA 1
ATOM 739 C C . ASP A 1 96 ? -15.991 -16.966 -3.027 1.00 88.12 96 ASP A C 1
ATOM 741 O O . ASP A 1 96 ? -15.413 -15.891 -3.211 1.00 88.12 96 ASP A O 1
ATOM 745 N N . HIS A 1 97 ? -15.989 -17.942 -3.932 1.00 87.69 97 HIS A N 1
ATOM 746 C CA . HIS A 1 97 ? -15.338 -17.834 -5.235 1.00 87.69 97 HIS A CA 1
ATOM 747 C C . HIS A 1 97 ? -16.099 -16.939 -6.225 1.00 87.69 97 HIS A C 1
ATOM 749 O O . HIS A 1 97 ? -15.535 -16.583 -7.262 1.00 87.69 97 HIS A O 1
ATOM 755 N N . GLU A 1 98 ? -17.344 -16.554 -5.928 1.00 91.69 98 GLU A N 1
ATOM 756 C CA . GLU A 1 98 ? -18.104 -15.600 -6.740 1.00 91.69 98 GLU A CA 1
ATOM 757 C C . GLU A 1 98 ? -17.681 -14.148 -6.466 1.00 91.69 98 GLU A C 1
ATOM 759 O O . GLU A 1 98 ? -17.820 -13.278 -7.336 1.00 91.69 98 GLU A O 1
ATOM 764 N N . LEU A 1 99 ? -17.093 -13.875 -5.294 1.00 86.88 99 LEU A N 1
ATOM 765 C CA . LEU A 1 99 ? -16.565 -12.556 -4.957 1.00 86.88 99 LEU A CA 1
ATOM 766 C C . LEU A 1 99 ? -15.314 -12.235 -5.779 1.00 86.88 99 LEU A C 1
ATOM 768 O O . LEU A 1 99 ? -14.271 -12.885 -5.685 1.00 86.88 99 LEU A O 1
ATOM 772 N N . LYS A 1 100 ? -15.391 -11.146 -6.547 1.00 90.94 100 LYS A N 1
ATOM 773 C CA . LYS A 1 100 ? -14.245 -10.606 -7.281 1.00 90.94 100 LYS A CA 1
ATOM 774 C C . LYS A 1 100 ? -13.450 -9.660 -6.377 1.00 90.94 100 LYS A C 1
ATOM 776 O O . LYS A 1 100 ? -14.010 -8.659 -5.926 1.00 90.94 100 LYS A O 1
ATOM 781 N N . PRO A 1 101 ? -12.157 -9.926 -6.119 1.00 90.88 101 PRO A N 1
ATOM 782 C CA . PRO A 1 101 ? -11.341 -9.024 -5.322 1.00 90.88 101 PRO A CA 1
ATOM 783 C C . PRO A 1 101 ? -11.136 -7.693 -6.053 1.00 90.88 101 PRO A C 1
ATOM 785 O O . PRO A 1 101 ? -10.904 -7.661 -7.261 1.00 90.88 101 PRO A O 1
ATOM 788 N N . LEU A 1 102 ? -11.174 -6.592 -5.300 1.00 92.38 102 LEU A N 1
ATOM 789 C CA . LEU A 1 102 ? -10.868 -5.253 -5.815 1.00 92.38 102 LEU A CA 1
ATOM 790 C C . LEU A 1 102 ? -9.393 -5.124 -6.225 1.00 92.38 102 LEU A C 1
ATOM 792 O O . LEU A 1 102 ? -9.064 -4.429 -7.183 1.00 92.38 102 LEU A O 1
ATOM 796 N N . ALA A 1 103 ? -8.504 -5.759 -5.462 1.00 93.00 103 ALA A N 1
ATOM 797 C CA . ALA A 1 103 ? -7.063 -5.716 -5.651 1.00 93.00 103 ALA A CA 1
ATOM 798 C C . ALA A 1 103 ? -6.402 -6.936 -5.001 1.00 93.00 103 ALA A C 1
ATOM 800 O O . ALA A 1 103 ? -6.992 -7.601 -4.147 1.00 93.00 103 ALA A O 1
ATOM 801 N N . TYR A 1 104 ? -5.148 -7.181 -5.371 1.00 91.19 104 TYR A N 1
ATOM 802 C CA . TYR A 1 104 ? -4.299 -8.203 -4.770 1.00 91.19 104 TYR A CA 1
ATOM 803 C C . TYR A 1 104 ? -3.137 -7.539 -4.037 1.00 91.19 104 TYR A C 1
ATOM 805 O O . TYR A 1 104 ? -2.553 -6.572 -4.531 1.00 91.19 104 TYR A O 1
ATOM 813 N N . LEU A 1 105 ? -2.775 -8.073 -2.871 1.00 90.62 105 LEU A N 1
ATOM 814 C CA . LEU A 1 105 ? -1.507 -7.720 -2.243 1.00 90.62 105 LEU A CA 1
ATOM 815 C C . LEU A 1 105 ? -0.372 -8.336 -3.061 1.00 90.62 105 LEU A C 1
ATOM 817 O O . LEU A 1 105 ? -0.444 -9.505 -3.444 1.00 90.62 105 LEU A O 1
ATOM 821 N N . SER A 1 106 ? 0.672 -7.546 -3.324 1.00 89.19 106 SER A N 1
ATOM 822 C CA . SER A 1 106 ? 1.860 -8.060 -4.003 1.00 89.19 106 SER A CA 1
ATOM 823 C C . SER A 1 106 ? 2.423 -9.244 -3.215 1.00 89.19 106 SER A C 1
ATOM 825 O O . SER A 1 106 ? 2.552 -9.141 -1.990 1.00 89.19 106 SER A O 1
ATOM 827 N N . PRO A 1 107 ? 2.790 -10.351 -3.881 1.00 86.12 107 PRO A N 1
ATOM 828 C CA . PRO A 1 107 ? 3.459 -11.447 -3.205 1.00 86.12 107 PRO A CA 1
ATOM 829 C C . PRO A 1 107 ? 4.786 -10.959 -2.620 1.00 86.12 107 PRO A C 1
ATOM 831 O O . PRO A 1 107 ? 5.477 -10.125 -3.209 1.00 86.12 107 PRO A O 1
ATOM 834 N N . THR A 1 108 ? 5.150 -11.503 -1.462 1.00 83.62 108 THR A N 1
ATOM 835 C CA . THR A 1 108 ? 6.469 -11.285 -0.851 1.00 83.62 108 THR A CA 1
ATOM 836 C C . THR A 1 108 ? 7.548 -12.135 -1.516 1.00 83.62 108 THR A C 1
ATOM 838 O O . THR A 1 108 ? 8.718 -11.764 -1.506 1.00 83.62 108 THR A O 1
ATOM 841 N N . ASN A 1 109 ? 7.161 -13.259 -2.126 1.00 87.62 109 ASN A N 1
ATOM 842 C CA . ASN A 1 109 ? 8.060 -14.106 -2.896 1.00 87.62 109 ASN A CA 1
ATOM 843 C C . ASN A 1 109 ? 8.080 -13.659 -4.364 1.00 87.62 109 ASN A C 1
ATOM 845 O O . ASN A 1 109 ? 7.086 -13.797 -5.080 1.00 87.62 109 ASN A O 1
ATOM 849 N N . ILE A 1 110 ? 9.215 -13.120 -4.807 1.00 85.44 110 ILE A N 1
ATOM 850 C CA . ILE A 1 110 ? 9.412 -12.632 -6.173 1.00 85.44 110 ILE A CA 1
ATOM 851 C C . ILE A 1 110 ? 10.095 -13.729 -6.990 1.00 85.44 110 ILE A C 1
ATOM 853 O O . ILE A 1 110 ? 11.230 -14.114 -6.709 1.00 85.44 110 ILE A O 1
ATOM 857 N N . ARG A 1 111 ? 9.429 -14.209 -8.046 1.00 87.38 111 ARG A N 1
ATOM 858 C CA . ARG A 1 111 ? 10.028 -15.141 -9.010 1.00 87.38 111 ARG A CA 1
ATOM 859 C C . ARG A 1 111 ? 10.659 -14.365 -10.162 1.00 87.38 111 ARG A C 1
ATOM 861 O O . ARG A 1 111 ? 9.950 -13.787 -10.981 1.00 87.38 111 ARG A O 1
ATOM 868 N N . LEU A 1 112 ? 11.987 -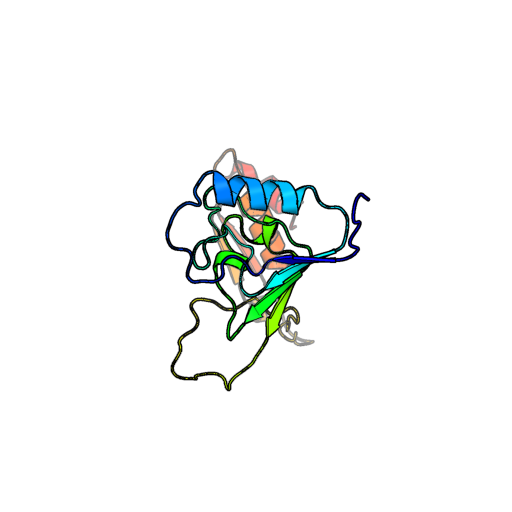14.383 -10.239 1.00 87.62 112 LEU A N 1
ATOM 869 C CA . LEU A 1 112 ? 12.729 -13.770 -11.342 1.00 87.62 112 LEU A CA 1
ATOM 870 C C . LEU A 1 112 ? 12.758 -14.688 -12.580 1.00 87.62 112 LEU A C 1
ATOM 872 O O . LEU A 1 112 ? 12.750 -15.915 -12.433 1.00 87.62 112 LEU A O 1
ATOM 876 N N . PRO A 1 113 ? 12.798 -14.125 -13.803 1.00 87.00 113 PRO A N 1
ATOM 877 C CA . PRO A 1 113 ? 12.929 -14.911 -15.024 1.00 87.00 113 PRO A CA 1
ATOM 878 C C . PRO A 1 113 ? 14.295 -15.608 -15.090 1.00 87.00 113 PRO A C 1
ATOM 880 O O . PRO A 1 113 ? 15.325 -15.036 -14.729 1.00 87.00 113 PRO A O 1
ATOM 883 N N . GLN A 1 114 ? 14.314 -16.848 -15.583 1.00 91.19 114 GLN A N 1
ATOM 884 C CA . GLN A 1 114 ? 15.551 -17.610 -15.754 1.00 91.19 114 GLN A CA 1
ATOM 885 C C . GLN A 1 114 ? 16.369 -17.062 -16.935 1.00 91.19 114 GLN A C 1
ATOM 887 O O . GLN A 1 114 ? 15.831 -16.783 -18.006 1.00 91.19 114 GLN A O 1
ATOM 892 N N . ARG A 1 115 ? 17.687 -16.931 -16.750 1.00 92.94 115 ARG A N 1
ATOM 893 C CA . ARG A 1 115 ? 18.633 -16.502 -17.792 1.00 92.94 115 ARG A CA 1
ATOM 894 C C . ARG A 1 115 ? 19.253 -17.720 -18.472 1.00 92.94 115 ARG A C 1
ATOM 896 O O . ARG A 1 115 ? 19.656 -18.669 -17.801 1.00 92.94 115 ARG A O 1
ATOM 903 N N . MET A 1 116 ? 19.366 -17.680 -19.796 1.00 94.31 116 MET A N 1
ATOM 904 C CA . MET A 1 116 ? 20.103 -18.694 -20.551 1.00 94.31 116 MET A CA 1
ATOM 905 C C . MET A 1 116 ? 21.603 -18.418 -20.451 1.00 94.31 116 MET A C 1
ATOM 907 O O . MET A 1 116 ? 22.024 -17.271 -20.609 1.00 94.31 116 MET A O 1
ATOM 911 N N . ALA A 1 117 ? 22.410 -19.467 -20.278 1.00 94.50 117 ALA A N 1
ATOM 912 C CA . ALA A 1 117 ? 23.871 -19.347 -20.257 1.00 94.50 117 ALA A CA 1
ATOM 913 C C . ALA A 1 117 ? 24.436 -18.758 -21.566 1.00 94.50 117 ALA A C 1
ATOM 915 O O . ALA A 1 117 ? 25.437 -18.053 -21.542 1.00 94.50 117 ALA A O 1
ATOM 916 N N . PHE A 1 118 ? 23.761 -19.003 -22.694 1.00 95.44 118 PHE A N 1
ATOM 917 C CA . PHE A 1 118 ? 24.116 -18.478 -24.018 1.00 95.44 118 PHE A CA 1
ATOM 918 C C . PHE A 1 118 ? 23.253 -17.277 -24.459 1.00 95.44 118 PHE A C 1
ATOM 920 O O . PHE A 1 118 ? 23.278 -16.888 -25.625 1.00 95.44 118 PHE A O 1
ATOM 927 N N . GLY A 1 119 ? 22.443 -16.700 -23.562 1.00 93.81 119 GLY A N 1
ATOM 928 C CA . GLY A 1 119 ? 21.568 -15.578 -23.907 1.00 93.81 119 GLY A CA 1
ATOM 929 C C . GLY A 1 119 ? 22.345 -14.281 -24.154 1.00 93.81 119 GLY A C 1
ATOM 930 O O . GLY A 1 119 ? 23.321 -13.989 -23.469 1.00 93.81 119 GLY A O 1
ATOM 931 N N . HIS A 1 120 ? 21.878 -13.465 -25.096 1.00 93.81 120 HIS A N 1
ATOM 932 C CA . HIS A 1 120 ? 22.489 -12.181 -25.459 1.00 93.81 120 HIS A CA 1
ATOM 933 C C . HIS A 1 120 ? 21.529 -11.010 -25.198 1.00 93.81 120 HIS A C 1
ATOM 935 O O . HIS A 1 120 ? 20.360 -11.215 -24.882 1.00 93.81 120 HIS A O 1
ATOM 941 N N . LYS A 1 121 ? 21.969 -9.758 -25.403 1.00 91.31 121 LYS A N 1
ATOM 942 C CA . LYS A 1 121 ? 21.134 -8.554 -25.184 1.00 91.31 121 LYS A CA 1
ATOM 943 C C . LYS A 1 121 ? 19.758 -8.603 -25.869 1.00 91.31 121 LYS A C 1
ATOM 945 O O . LYS A 1 121 ? 18.770 -8.184 -25.290 1.00 91.31 121 LYS A O 1
ATOM 950 N N . GLY A 1 122 ? 19.661 -9.183 -27.068 1.00 93.25 122 GLY A N 1
ATOM 951 C CA . GLY A 1 122 ? 18.370 -9.381 -27.747 1.00 93.25 122 GLY A CA 1
ATOM 952 C C . GLY A 1 122 ? 17.432 -10.410 -27.092 1.00 93.25 122 GLY A C 1
ATOM 953 O O . GLY A 1 122 ? 16.224 -10.311 -27.260 1.00 93.25 122 GLY A O 1
ATOM 954 N N . SER A 1 123 ? 17.955 -11.373 -26.322 1.00 95.19 123 SER A N 1
ATOM 955 C CA . SER A 1 123 ? 17.166 -12.435 -25.679 1.00 95.19 123 SER A CA 1
ATOM 956 C C . SER A 1 123 ? 16.333 -11.922 -24.502 1.00 95.19 123 SER A C 1
ATOM 958 O O . SER A 1 123 ? 15.379 -12.578 -24.100 1.00 95.19 123 SER A O 1
ATOM 960 N N . TYR A 1 124 ? 16.698 -10.766 -23.939 1.00 95.44 124 TYR A N 1
ATOM 961 C CA . TYR A 1 124 ? 16.110 -10.214 -22.713 1.00 95.44 124 TYR A CA 1
ATOM 962 C C . TYR A 1 124 ? 15.330 -8.915 -22.961 1.00 95.44 124 TYR A C 1
ATOM 964 O O . TYR A 1 124 ? 15.159 -8.099 -22.057 1.00 95.44 124 TYR A O 1
ATOM 972 N N . GLY A 1 125 ? 14.870 -8.724 -24.200 1.00 95.38 125 GLY A N 1
ATOM 973 C CA . GLY A 1 125 ? 14.026 -7.604 -24.595 1.00 95.38 125 GLY A CA 1
ATOM 974 C C . GLY A 1 125 ? 14.742 -6.253 -24.651 1.00 95.38 125 GLY A C 1
ATOM 975 O O . GLY A 1 125 ? 15.916 -6.098 -24.303 1.00 95.38 125 GLY A O 1
ATOM 976 N N . HIS A 1 126 ? 13.995 -5.256 -25.118 1.00 97.31 126 HIS A N 1
ATOM 977 C CA . HIS A 1 126 ? 14.439 -3.872 -25.231 1.00 97.31 126 HIS A CA 1
ATOM 978 C C . HIS A 1 126 ? 13.378 -2.961 -24.617 1.00 97.31 126 HIS A C 1
ATOM 980 O O . HIS A 1 126 ? 12.227 -2.971 -25.045 1.00 97.31 126 HIS A O 1
ATOM 986 N N . VAL A 1 127 ? 13.770 -2.184 -23.609 1.00 97.75 127 VAL A N 1
ATOM 987 C CA . VAL A 1 127 ? 12.908 -1.196 -22.954 1.00 97.75 127 VAL A CA 1
ATOM 988 C C . VAL A 1 127 ? 13.183 0.193 -23.528 1.00 97.75 127 VAL A C 1
ATOM 990 O O . VAL A 1 127 ? 14.336 0.619 -23.617 1.00 97.75 127 VAL A O 1
ATOM 993 N N . LEU A 1 128 ? 12.124 0.914 -23.889 1.00 98.00 128 LEU A N 1
ATOM 994 C CA . LEU A 1 128 ? 12.173 2.336 -24.214 1.00 98.00 128 LEU A CA 1
ATOM 995 C C . LEU A 1 128 ? 11.614 3.133 -23.032 1.00 98.00 128 LEU A C 1
ATOM 997 O O . LEU A 1 128 ? 10.459 2.947 -22.656 1.00 98.00 128 LEU A O 1
ATOM 1001 N N . VAL A 1 129 ? 12.419 4.031 -22.470 1.00 97.69 129 VAL A N 1
ATOM 1002 C CA . VAL A 1 129 ? 12.004 4.946 -21.401 1.00 97.69 129 VAL A CA 1
ATOM 1003 C C . VAL A 1 129 ? 11.918 6.354 -21.977 1.00 97.69 129 VAL A C 1
ATOM 1005 O O . VAL A 1 129 ? 12.911 6.896 -22.459 1.00 97.69 129 VAL A O 1
ATOM 1008 N N . VAL A 1 130 ? 10.728 6.949 -21.939 1.00 97.56 130 VAL A N 1
ATOM 1009 C CA . VAL A 1 130 ? 10.467 8.297 -22.461 1.00 97.56 130 VAL A CA 1
ATOM 1010 C C . VAL A 1 130 ? 10.141 9.221 -21.296 1.00 97.56 130 VAL A C 1
ATOM 1012 O O . VAL A 1 130 ? 9.234 8.940 -20.516 1.00 97.56 130 VAL A O 1
ATOM 1015 N N . GLY A 1 131 ? 10.872 10.322 -21.164 1.00 95.94 131 GLY A N 1
ATOM 1016 C CA . GLY A 1 131 ? 10.654 11.292 -20.095 1.00 95.94 131 GLY A CA 1
ATOM 1017 C C . GLY A 1 131 ? 11.796 12.293 -19.997 1.00 95.94 131 GLY A C 1
ATOM 1018 O O . GLY A 1 131 ? 12.574 12.447 -20.925 1.00 95.94 131 GLY A O 1
ATOM 1019 N N . GLY A 1 132 ? 11.932 12.974 -18.862 1.00 94.75 132 GLY A N 1
ATOM 1020 C CA . GLY A 1 132 ? 13.056 13.886 -18.648 1.00 94.75 132 GLY A CA 1
ATOM 1021 C C . GLY A 1 132 ? 12.888 15.222 -19.367 1.00 94.75 132 GLY A C 1
ATOM 1022 O O . GLY A 1 132 ? 13.534 15.473 -20.387 1.00 94.75 132 GLY A O 1
ATOM 1023 N N . HIS A 1 133 ? 12.033 16.084 -18.809 1.00 96.19 133 HIS A N 1
ATOM 1024 C CA . HIS A 1 133 ? 11.912 17.481 -19.234 1.00 96.19 133 HIS A CA 1
ATOM 1025 C C . HIS A 1 133 ? 13.249 18.220 -19.054 1.00 96.19 133 HIS A C 1
ATOM 1027 O O . HIS A 1 133 ? 14.080 17.785 -18.261 1.00 96.19 133 HIS A O 1
ATOM 1033 N N . GLU A 1 134 ? 13.456 19.353 -19.730 1.00 97.19 134 GLU A N 1
ATOM 1034 C CA . GLU A 1 134 ? 14.732 20.086 -19.782 1.00 97.19 134 GLU A CA 1
ATOM 1035 C C . GLU A 1 134 ? 15.448 20.242 -18.429 1.00 97.19 134 GLU A C 1
ATOM 1037 O O . GLU A 1 134 ? 16.658 20.037 -18.349 1.00 97.19 134 GLU A O 1
ATOM 1042 N N . GLN A 1 135 ? 14.699 20.526 -17.364 1.00 96.75 135 GLN A N 1
ATOM 1043 C CA . GLN A 1 135 ? 15.222 20.766 -16.013 1.00 96.75 135 GLN A CA 1
ATOM 1044 C C . GLN A 1 135 ? 15.025 19.581 -15.049 1.00 96.75 135 GLN A C 1
ATOM 1046 O O . GLN A 1 135 ? 15.440 19.645 -13.897 1.00 96.75 135 GLN A O 1
ATOM 1051 N N . MET A 1 136 ? 14.381 18.492 -15.487 1.00 95.44 136 MET A N 1
ATOM 1052 C CA . MET A 1 136 ? 13.977 17.374 -14.625 1.00 95.44 136 MET A CA 1
ATOM 1053 C C . MET A 1 136 ? 14.319 16.015 -15.247 1.00 95.44 136 MET A C 1
ATOM 1055 O O . MET A 1 136 ? 13.436 15.259 -15.644 1.00 95.44 136 MET A O 1
ATOM 1059 N N . GLY A 1 137 ? 15.610 15.685 -15.313 1.00 95.31 137 GLY A N 1
ATOM 1060 C CA . GLY A 1 137 ? 16.101 14.415 -15.869 1.00 95.31 137 GLY A CA 1
ATOM 1061 C C . GLY A 1 137 ? 16.080 13.226 -14.903 1.00 95.31 137 GLY A C 1
ATOM 1062 O O . GLY A 1 137 ? 16.181 12.081 -15.332 1.00 95.31 137 GLY A O 1
ATOM 1063 N N . GLY A 1 138 ? 15.935 13.461 -13.596 1.00 95.38 138 GLY A N 1
ATOM 1064 C CA . GLY A 1 138 ? 16.139 12.416 -12.584 1.00 95.38 138 GLY A CA 1
ATOM 1065 C C . GLY A 1 138 ? 15.215 11.204 -12.742 1.00 95.38 138 GLY A C 1
ATOM 1066 O O . GLY A 1 138 ? 15.677 10.068 -12.673 1.00 95.38 138 GLY A O 1
ATOM 1067 N N . ALA A 1 139 ? 13.926 11.429 -13.010 1.00 95.94 139 ALA A N 1
ATOM 1068 C CA . ALA A 1 139 ? 12.945 10.349 -13.120 1.00 95.94 139 ALA A CA 1
ATOM 1069 C C . ALA A 1 139 ? 13.244 9.392 -14.287 1.00 95.94 139 ALA A C 1
ATOM 1071 O O . ALA A 1 139 ? 13.196 8.176 -14.112 1.00 95.94 139 ALA A O 1
ATOM 1072 N N . VAL A 1 140 ? 13.593 9.933 -15.462 1.00 96.38 140 VAL A N 1
ATOM 1073 C CA . VAL A 1 140 ? 13.872 9.110 -16.650 1.00 96.38 140 VAL A CA 1
ATOM 1074 C C . VAL A 1 140 ? 15.173 8.317 -16.489 1.00 96.38 140 VAL A C 1
ATOM 1076 O O . VAL A 1 140 ? 15.235 7.156 -16.885 1.00 96.38 140 VAL A O 1
ATOM 1079 N N . ILE A 1 141 ? 16.174 8.910 -15.831 1.00 95.56 141 ILE A N 1
ATOM 1080 C CA . ILE A 1 141 ? 17.447 8.260 -15.498 1.00 95.56 141 ILE A CA 1
ATOM 1081 C C . ILE A 1 141 ? 17.218 7.078 -14.547 1.00 95.56 141 ILE A C 1
ATOM 1083 O O . ILE A 1 141 ? 17.631 5.964 -14.854 1.00 95.56 141 ILE A O 1
ATOM 1087 N N . MET A 1 142 ? 16.509 7.293 -13.431 1.00 96.19 142 MET A N 1
ATOM 1088 C CA . MET A 1 142 ? 16.236 6.230 -12.452 1.00 96.19 142 MET A CA 1
ATOM 1089 C C . MET A 1 142 ? 15.407 5.090 -13.054 1.00 96.19 142 MET A C 1
ATOM 1091 O O . MET A 1 142 ? 15.671 3.923 -12.779 1.00 96.19 142 MET A O 1
ATOM 1095 N N . ALA A 1 143 ? 1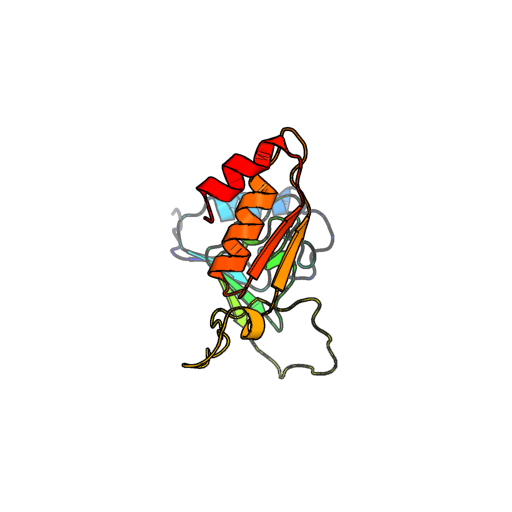4.423 5.409 -13.900 1.00 96.94 143 ALA A N 1
ATOM 1096 C CA . ALA A 1 143 ? 13.625 4.396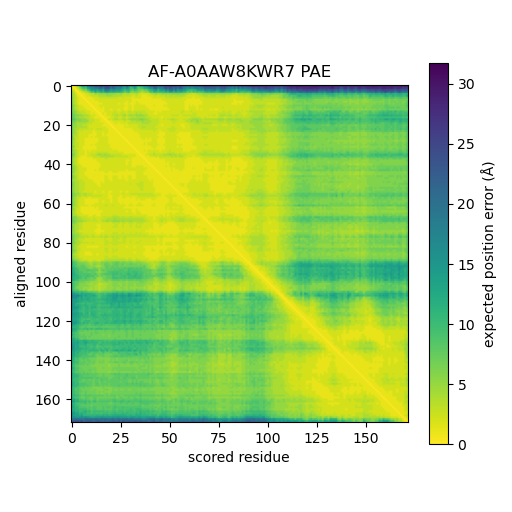 -14.586 1.00 96.94 143 ALA A CA 1
ATOM 1097 C C . ALA A 1 143 ? 14.470 3.554 -15.560 1.00 96.94 143 ALA A C 1
ATOM 1099 O O . ALA A 1 143 ? 14.294 2.337 -15.631 1.00 96.94 143 ALA A O 1
ATOM 1100 N N . ALA A 1 144 ? 15.409 4.177 -16.278 1.00 96.12 144 ALA A N 1
ATOM 1101 C CA . ALA A 1 144 ? 16.320 3.476 -17.178 1.00 96.12 144 ALA A CA 1
ATOM 1102 C C . ALA A 1 144 ? 17.277 2.538 -16.428 1.00 96.12 144 ALA A C 1
ATOM 1104 O O . ALA A 1 144 ? 17.416 1.374 -16.805 1.00 96.12 144 ALA A O 1
ATOM 1105 N N . GLU A 1 145 ? 17.881 3.010 -15.335 1.00 95.75 145 GLU A N 1
ATOM 1106 C CA . GLU A 1 145 ? 18.725 2.181 -14.466 1.00 95.75 145 GLU A CA 1
ATOM 1107 C C . GLU A 1 145 ? 17.942 1.005 -13.879 1.00 95.75 145 GLU A C 1
ATOM 1109 O O . GLU A 1 145 ? 18.400 -0.137 -13.931 1.00 95.75 145 GLU A O 1
ATOM 1114 N N . ALA A 1 146 ? 16.734 1.261 -13.366 1.00 96.00 146 ALA A N 1
ATOM 1115 C CA . ALA A 1 146 ? 15.876 0.220 -12.815 1.00 96.00 146 ALA A CA 1
ATOM 1116 C C . ALA A 1 146 ? 15.540 -0.851 -13.864 1.00 96.00 146 ALA A C 1
ATOM 1118 O O . ALA A 1 146 ? 15.566 -2.037 -13.545 1.00 96.00 146 ALA A O 1
ATOM 1119 N N . ALA A 1 147 ? 15.289 -0.464 -15.120 1.00 95.50 147 ALA A N 1
ATOM 1120 C CA . ALA A 1 147 ? 15.060 -1.411 -16.209 1.00 95.50 147 ALA A CA 1
ATOM 1121 C C . ALA A 1 147 ? 16.297 -2.286 -16.495 1.00 95.50 147 ALA A C 1
ATOM 1123 O O . ALA A 1 147 ? 16.160 -3.503 -16.652 1.00 95.50 147 ALA A O 1
ATOM 1124 N N . CYS A 1 148 ? 17.502 -1.702 -16.506 1.00 92.50 148 CYS A N 1
ATOM 1125 C CA . CYS A 1 148 ? 18.754 -2.456 -16.626 1.00 92.50 148 CYS A CA 1
ATOM 1126 C C . CYS A 1 148 ? 18.924 -3.452 -15.466 1.00 92.50 148 CYS A C 1
ATOM 1128 O O . CYS A 1 148 ? 19.154 -4.639 -15.701 1.00 92.50 148 CYS A O 1
ATOM 1130 N N . HIS A 1 149 ? 18.747 -2.999 -14.220 1.00 93.12 149 HIS A N 1
ATOM 1131 C CA . HIS A 1 149 ? 18.876 -3.842 -13.025 1.00 93.12 149 HIS A CA 1
ATOM 1132 C C . HIS A 1 149 ? 17.809 -4.941 -12.941 1.00 93.12 149 HIS A C 1
ATOM 1134 O O . HIS A 1 149 ? 18.112 -6.055 -12.516 1.00 93.12 149 HIS A O 1
ATOM 1140 N N . ALA A 1 150 ? 16.585 -4.669 -13.400 1.00 93.25 150 ALA A N 1
ATOM 1141 C CA . ALA A 1 150 ? 15.516 -5.662 -13.511 1.00 93.25 150 ALA A CA 1
ATOM 1142 C C . ALA A 1 150 ? 15.793 -6.716 -14.599 1.00 93.25 150 ALA A C 1
ATOM 1144 O O . ALA A 1 150 ? 15.164 -7.773 -14.623 1.00 93.25 150 ALA A O 1
ATOM 1145 N N . GLY A 1 151 ? 16.764 -6.453 -15.477 1.00 93.00 151 GLY A N 1
ATOM 1146 C CA . GLY A 1 151 ? 17.334 -7.439 -16.377 1.00 93.00 151 GLY A CA 1
ATOM 1147 C C . GLY A 1 151 ? 17.021 -7.255 -17.854 1.00 93.00 151 GLY A C 1
ATOM 1148 O O . GLY A 1 151 ? 17.286 -8.182 -18.626 1.00 93.00 151 GLY A O 1
ATOM 1149 N N . ALA A 1 152 ? 16.515 -6.084 -18.252 1.00 95.25 152 ALA A N 1
ATOM 1150 C CA . ALA A 1 152 ? 16.363 -5.730 -19.656 1.00 95.25 152 ALA A CA 1
ATOM 1151 C C . ALA A 1 152 ? 17.695 -5.900 -20.399 1.00 95.25 152 ALA A C 1
ATOM 1153 O O . ALA A 1 152 ? 18.755 -5.508 -19.913 1.00 95.25 152 ALA A O 1
ATOM 1154 N N . GLY A 1 153 ? 17.652 -6.493 -21.590 1.00 94.44 153 GLY A N 1
ATOM 1155 C CA . GLY A 1 153 ? 18.861 -6.717 -22.378 1.00 94.44 153 GLY A CA 1
ATOM 1156 C C . GLY A 1 153 ? 19.395 -5.447 -23.0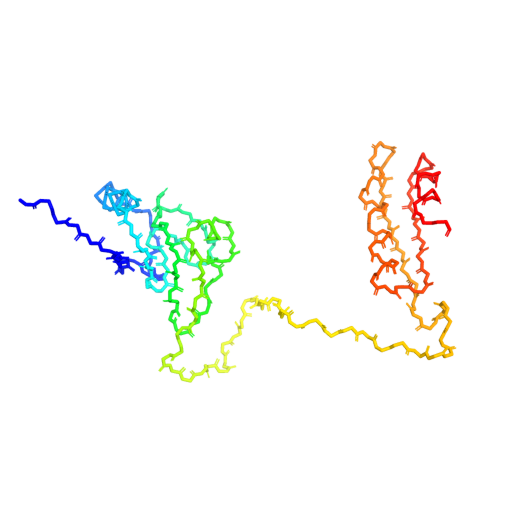42 1.00 94.44 153 GLY A C 1
ATOM 1157 O O . GLY A 1 153 ? 20.601 -5.306 -23.238 1.00 94.44 153 GLY A O 1
ATOM 1158 N N . LYS A 1 154 ? 18.505 -4.506 -23.363 1.00 95.44 154 LYS A N 1
ATOM 1159 C CA . LYS A 1 154 ? 18.838 -3.158 -23.827 1.00 95.44 154 LYS A CA 1
ATOM 1160 C C . LYS A 1 154 ? 17.843 -2.158 -23.251 1.00 95.44 154 LYS A C 1
ATOM 1162 O O . LYS A 1 154 ? 16.652 -2.454 -23.160 1.00 95.44 154 LYS A O 1
ATOM 1167 N N . VAL A 1 155 ? 18.317 -0.953 -22.956 1.00 96.62 155 VAL A N 1
ATOM 1168 C CA . VAL A 1 155 ? 17.468 0.189 -22.610 1.00 96.62 155 VAL A CA 1
ATOM 1169 C C . VAL A 1 155 ? 17.803 1.351 -23.540 1.00 96.62 155 VAL A C 1
ATOM 1171 O O . VAL A 1 155 ? 18.967 1.621 -23.823 1.00 96.62 155 VAL A O 1
ATOM 1174 N N . THR A 1 156 ? 16.782 2.017 -24.072 1.00 96.88 156 THR A N 1
ATOM 1175 C CA . THR A 1 156 ? 16.928 3.288 -24.788 1.00 96.88 156 THR A CA 1
ATOM 1176 C C . THR A 1 156 ? 16.158 4.351 -24.039 1.00 96.88 156 THR A C 1
ATOM 1178 O O . THR A 1 156 ? 15.027 4.117 -23.623 1.00 96.88 156 THR A O 1
ATOM 1181 N N . VAL A 1 157 ? 16.776 5.517 -23.884 1.00 97.00 157 VAL A N 1
ATOM 1182 C CA . VAL A 1 157 ? 16.169 6.657 -23.209 1.00 97.00 157 VAL A CA 1
ATOM 1183 C C . VAL A 1 157 ? 15.926 7.765 -24.218 1.00 97.00 157 VAL A C 1
ATOM 1185 O O . VAL A 1 157 ? 16.827 8.127 -24.972 1.00 97.00 157 VAL A O 1
ATOM 1188 N N . VAL A 1 158 ? 14.709 8.297 -24.224 1.00 97.38 158 VAL A N 1
ATOM 1189 C CA . VAL A 1 158 ? 14.346 9.508 -24.961 1.00 97.38 158 VAL A CA 1
ATOM 1190 C C . VAL A 1 158 ? 14.087 10.595 -23.935 1.00 97.38 158 VAL A C 1
ATOM 1192 O O . VAL A 1 158 ? 13.147 10.492 -23.144 1.00 97.38 158 VAL A O 1
ATOM 1195 N N . CYS A 1 159 ? 14.934 11.619 -23.945 1.00 96.31 159 CYS A N 1
ATOM 1196 C CA . CYS A 1 159 ? 14.855 12.737 -23.021 1.00 96.31 159 CYS A CA 1
ATOM 1197 C C . CYS A 1 159 ? 15.342 14.037 -23.648 1.00 96.31 159 CYS A C 1
ATOM 1199 O O . CYS A 1 159 ? 15.890 14.051 -24.751 1.00 96.31 159 CYS A O 1
ATOM 1201 N N . HIS A 1 160 ? 15.176 15.142 -22.923 1.00 98.06 160 HIS A N 1
ATOM 1202 C CA . HIS A 1 160 ? 15.802 16.393 -23.318 1.00 98.06 160 HIS A CA 1
ATOM 1203 C C . HIS A 1 160 ? 17.334 16.253 -23.363 1.00 98.06 160 HIS A C 1
ATOM 1205 O O . HIS A 1 160 ? 17.937 15.621 -22.489 1.00 98.06 160 HIS A O 1
ATOM 1211 N N . ARG A 1 161 ? 17.970 16.892 -24.353 1.00 97.12 161 ARG A N 1
ATOM 1212 C CA . ARG A 1 161 ? 19.412 16.762 -24.642 1.00 97.12 161 ARG A CA 1
ATOM 1213 C C . ARG A 1 161 ? 20.329 17.057 -23.451 1.00 97.12 161 ARG A C 1
ATOM 1215 O O . ARG A 1 161 ? 21.401 16.471 -23.348 1.00 97.12 161 ARG A O 1
ATOM 1222 N N . ASN A 1 162 ? 19.891 17.925 -22.534 1.00 97.12 162 ASN A N 1
ATOM 1223 C CA . ASN A 1 162 ? 20.655 18.309 -21.341 1.00 97.12 162 ASN A CA 1
ATOM 1224 C C . ASN A 1 162 ? 20.956 17.109 -20.423 1.00 97.12 162 ASN A C 1
ATOM 1226 O O . ASN A 1 162 ? 21.905 17.162 -19.648 1.00 97.12 162 ASN A O 1
ATOM 1230 N N . HIS A 1 163 ? 20.190 16.016 -20.532 1.00 95.88 163 HIS A N 1
ATOM 1231 C CA . HIS A 1 163 ? 20.349 14.832 -19.682 1.00 95.88 163 HIS A CA 1
ATOM 1232 C C . HIS A 1 163 ? 21.157 13.706 -20.329 1.00 95.88 163 HIS A C 1
ATOM 1234 O O . HIS A 1 163 ? 21.429 12.714 -19.660 1.00 95.88 163 HIS A O 1
ATOM 1240 N N . HIS A 1 164 ? 21.581 13.840 -21.593 1.00 94.75 164 HIS A N 1
ATOM 1241 C CA . HIS A 1 164 ? 22.332 12.784 -22.285 1.00 94.75 164 HIS A CA 1
ATOM 1242 C C . HIS A 1 164 ? 23.616 12.407 -21.539 1.00 94.75 164 HIS A C 1
ATOM 1244 O O . HIS A 1 164 ? 23.867 11.229 -21.302 1.00 94.75 164 HIS A O 1
ATOM 1250 N N . GLN A 1 165 ? 24.403 13.404 -21.121 1.00 95.31 165 GLN A N 1
ATOM 1251 C CA . GLN A 1 165 ? 25.640 13.160 -20.380 1.00 95.31 165 GLN A CA 1
ATOM 1252 C C . GLN A 1 165 ? 25.356 12.478 -19.038 1.00 95.31 165 GLN A C 1
ATOM 1254 O O . GLN A 1 165 ? 26.013 11.500 -18.703 1.00 95.31 165 GLN A O 1
ATOM 1259 N N . ALA A 1 166 ? 24.337 12.940 -18.306 1.00 94.44 166 ALA A N 1
ATOM 1260 C CA . ALA A 1 166 ? 23.963 12.360 -17.019 1.00 94.44 166 ALA A CA 1
ATOM 1261 C C . ALA A 1 166 ? 23.508 10.893 -17.139 1.00 94.44 166 ALA A C 1
ATOM 1263 O O . ALA A 1 166 ? 23.842 10.084 -16.276 1.00 94.44 166 ALA A O 1
ATOM 1264 N N . ILE A 1 167 ? 22.786 10.539 -18.210 1.00 93.19 167 ILE A N 1
ATOM 1265 C CA . ILE A 1 167 ? 22.395 9.151 -18.506 1.00 93.19 167 ILE A CA 1
ATOM 1266 C C . ILE A 1 167 ? 23.632 8.296 -18.794 1.00 93.19 167 ILE A C 1
ATOM 1268 O O . ILE A 1 167 ? 23.809 7.258 -18.162 1.00 93.19 167 ILE A O 1
ATOM 1272 N N . LEU A 1 168 ? 24.505 8.748 -19.700 1.00 90.94 168 LEU A N 1
ATOM 1273 C CA . LEU A 1 168 ? 25.712 8.008 -20.090 1.00 90.94 168 LEU A CA 1
ATOM 1274 C C . LEU A 1 168 ? 26.688 7.818 -18.922 1.00 90.94 168 LEU A C 1
ATOM 1276 O O . LEU A 1 168 ? 27.353 6.794 -18.838 1.00 90.94 168 LEU A O 1
ATOM 1280 N N . SER A 1 169 ? 26.767 8.776 -17.995 1.00 91.88 169 SER A N 1
ATOM 1281 C CA . SER A 1 169 ? 27.603 8.645 -16.795 1.00 91.88 169 SER A CA 1
ATOM 1282 C C . SER A 1 169 ? 27.089 7.604 -15.798 1.00 91.88 169 SER A C 1
ATOM 1284 O O . SER A 1 169 ? 27.866 7.127 -14.976 1.00 91.88 169 SER A O 1
ATOM 1286 N N . ARG A 1 170 ? 25.795 7.276 -15.831 1.00 85.94 170 ARG A N 1
ATOM 1287 C CA . ARG A 1 170 ? 25.145 6.375 -14.869 1.00 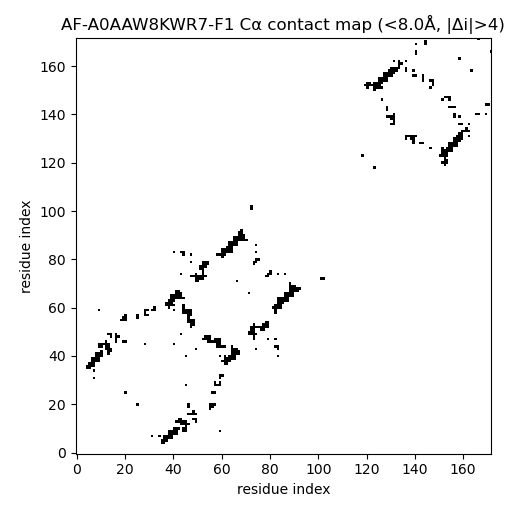85.94 170 ARG A CA 1
ATOM 1288 C C . ARG A 1 170 ? 24.933 4.961 -15.406 1.00 85.94 170 ARG A C 1
ATOM 1290 O O . ARG A 1 170 ? 25.013 4.002 -14.646 1.00 85.94 170 ARG A O 1
ATOM 1297 N N . ALA A 1 171 ? 24.723 4.831 -16.710 1.00 75.06 171 ALA A N 1
ATOM 1298 C CA . ALA A 1 171 ? 24.605 3.558 -17.410 1.00 75.06 171 ALA A CA 1
ATOM 1299 C C . ALA A 1 171 ? 25.434 3.609 -18.713 1.00 75.06 171 ALA A C 1
ATOM 1301 O O . ALA A 1 171 ? 24.858 3.884 -19.771 1.00 75.06 171 ALA A O 1
ATOM 1302 N N . PRO A 1 172 ? 26.769 3.430 -18.623 1.00 61.31 172 PRO A N 1
ATOM 1303 C CA . PRO A 1 172 ? 27.682 3.514 -19.765 1.00 61.31 172 PRO A CA 1
ATOM 1304 C C . PRO A 1 172 ? 27.517 2.370 -20.775 1.00 61.31 172 PRO A C 1
ATOM 1306 O O . PRO A 1 172 ? 27.097 1.257 -20.377 1.00 61.31 172 PRO A O 1
#

pLDDT: mean 94.42, std 6.14, range [49.56, 98.81]

Foldseek 3Di:
DPDADQEDEAPPDAQPDPAADDPVVVVVLVVQQPHDHAYEYEQAFPQAHQAALQGSPHTRAHQAYERECDHTNSCPHDCNVRRHRHYHYDYPDDNDPVDDDPDDDDDPDDDADDDDPPDALVNQAEAEQEDEEPVRNVVSLVVQVVCVVSPRSYYHYHYDPNCPVVSVVNPD

Secondary structure (DSSP, 8-state):
-----SEEEE-S--TT--SPPPHHHHHHHHHHHT--SEEEEESS-TTB-TTT--BSS-----SEEEEESS--GGGTSTTHHHHS-EEEEE--S---TTPPPS--PPPSS--PPPPPTT--GGGG-EEEEE--BTTB-HHHHHHHHHHHHHT-SEEEEE--GGGHHHHHHH--

Radius of gyration: 24.22 Å; Cα contacts (8 Å, |Δi|>4): 294; chains: 1; bounding box: 48×42×70 Å

Mean predicted aligned error: 5.48 Å

Sequence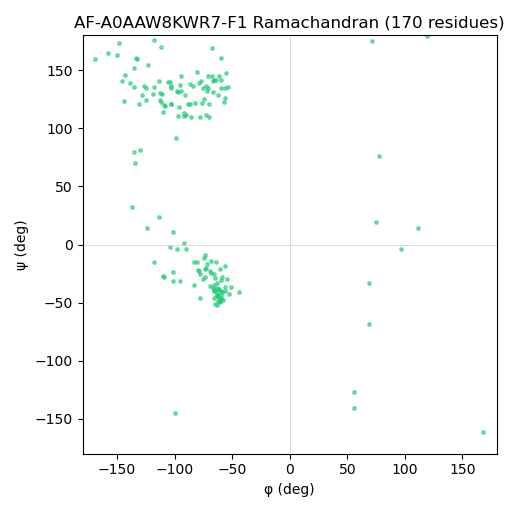 (172 aa):
IKRTFDCHIDALFGIGLNRELNIGWQQVIRKFNEQVGLKISVDIPSGLQANTGQVLPCSVRTDHTFTVLGLKAGLFTGQGKEYAGQVHLINLIPIDHELKPLAYLSPTNIRLPQRMAFGHKGSYGHVLVVGGHEQMGGAVIMAAEAACHAGAGKVTVVCHRNHHQAILSRAP